Protein AF-A0A1H1MUI2-F1 (afdb_monomer_lite)

Structure (mmCIF, N/CA/C/O backbone):
data_AF-A0A1H1MUI2-F1
#
_entry.id   AF-A0A1H1MUI2-F1
#
loop_
_atom_site.group_PDB
_atom_site.id
_atom_site.type_symbol
_atom_site.label_atom_id
_atom_site.label_alt_id
_atom_site.label_comp_id
_atom_site.label_asym_id
_atom_site.label_entity_id
_atom_site.label_seq_id
_atom_site.pdbx_PDB_ins_code
_atom_site.Cartn_x
_atom_site.Cartn_y
_atom_site.Cartn_z
_atom_site.occupancy
_atom_site.B_iso_or_equiv
_atom_site.auth_seq_id
_atom_site.auth_comp_id
_atom_site.auth_asym_id
_atom_site.auth_atom_id
_atom_site.pdbx_PDB_model_num
ATOM 1 N N . MET A 1 1 ? 21.819 -6.830 -10.658 1.00 66.75 1 MET A N 1
ATOM 2 C CA . MET A 1 1 ? 20.712 -6.330 -11.510 1.00 66.75 1 MET A CA 1
ATOM 3 C C . MET A 1 1 ? 21.229 -5.212 -12.409 1.00 66.75 1 MET A C 1
ATOM 5 O O . MET A 1 1 ? 21.882 -4.307 -11.893 1.00 66.75 1 MET A O 1
ATOM 9 N N . SER A 1 2 ? 21.000 -5.280 -13.724 1.00 81.81 2 SER A N 1
ATOM 10 C CA . SER A 1 2 ? 21.414 -4.235 -14.678 1.00 81.81 2 SER A CA 1
ATOM 11 C C . SER A 1 2 ? 20.579 -2.957 -14.500 1.00 81.81 2 SER A C 1
ATOM 13 O O . SER A 1 2 ? 19.522 -2.986 -13.870 1.00 81.81 2 SER A O 1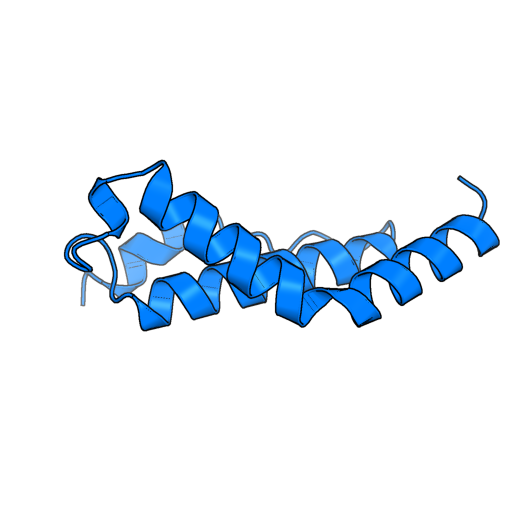
ATOM 15 N N . ARG A 1 3 ? 21.038 -1.814 -15.034 1.00 76.00 3 ARG A N 1
ATOM 16 C CA . ARG A 1 3 ? 20.259 -0.559 -15.006 1.00 76.00 3 ARG A CA 1
ATOM 17 C C . ARG A 1 3 ? 18.914 -0.711 -15.731 1.00 76.00 3 ARG A C 1
ATOM 19 O O . ARG A 1 3 ? 17.916 -0.228 -15.212 1.00 76.00 3 ARG A O 1
ATOM 26 N N . ALA A 1 4 ? 18.901 -1.428 -16.857 1.00 77.06 4 ALA A N 1
ATOM 27 C CA . ALA A 1 4 ? 17.687 -1.766 -17.602 1.00 77.06 4 ALA A CA 1
ATOM 28 C C . ALA A 1 4 ? 16.725 -2.621 -16.759 1.00 77.06 4 ALA A C 1
ATOM 30 O O . ALA A 1 4 ? 15.591 -2.213 -16.537 1.00 77.06 4 ALA A O 1
ATOM 31 N N . GLY A 1 5 ? 17.219 -3.702 -16.140 1.00 83.56 5 GLY A N 1
ATOM 32 C CA . GLY A 1 5 ? 16.394 -4.554 -15.275 1.00 83.56 5 GLY A CA 1
ATOM 33 C C . GLY A 1 5 ? 15.850 -3.842 -14.027 1.00 83.56 5 GLY A C 1
ATOM 34 O O . GLY A 1 5 ? 14.782 -4.187 -13.535 1.00 83.56 5 GLY A O 1
ATOM 35 N N . ARG A 1 6 ? 16.537 -2.807 -13.518 1.00 81.94 6 ARG A N 1
ATOM 36 C CA . ARG A 1 6 ? 16.001 -1.944 -12.444 1.00 81.94 6 ARG A CA 1
ATOM 37 C C . ARG A 1 6 ? 14.876 -1.029 -12.919 1.00 81.94 6 ARG A C 1
ATOM 39 O O . ARG A 1 6 ? 13.933 -0.799 -12.162 1.00 81.94 6 ARG A O 1
ATOM 46 N N . GLY A 1 7 ? 15.012 -0.479 -14.124 1.00 85.12 7 GLY A N 1
ATOM 47 C CA . GLY A 1 7 ? 13.985 0.354 -14.749 1.00 85.12 7 GLY A CA 1
ATOM 48 C C . GLY A 1 7 ? 12.699 -0.439 -14.943 1.00 85.12 7 GLY A C 1
ATOM 49 O O . GLY A 1 7 ? 11.665 -0.051 -14.409 1.00 85.12 7 GLY A O 1
ATOM 50 N N . GLU A 1 8 ? 12.810 -1.612 -15.567 1.00 88.62 8 GLU A N 1
ATOM 51 C CA . GLU A 1 8 ? 11.692 -2.537 -15.791 1.00 88.62 8 GLU A CA 1
ATOM 52 C C . GLU A 1 8 ? 11.012 -2.951 -14.481 1.00 88.62 8 GLU A C 1
ATOM 54 O O . GLU A 1 8 ? 9.790 -2.880 -14.364 1.00 88.62 8 GLU A O 1
ATOM 59 N N . LEU A 1 9 ? 11.792 -3.311 -13.452 1.00 87.31 9 LEU A N 1
ATOM 60 C CA . LEU A 1 9 ? 11.243 -3.647 -12.137 1.00 87.31 9 LEU A CA 1
ATOM 61 C C . LEU A 1 9 ? 10.499 -2.464 -11.503 1.00 87.31 9 LEU A C 1
ATOM 63 O O . LEU A 1 9 ? 9.439 -2.641 -10.905 1.00 87.31 9 LEU A O 1
ATOM 67 N N . THR A 1 10 ? 11.047 -1.255 -11.625 1.00 89.50 10 THR A N 1
ATOM 68 C CA . THR A 1 10 ? 10.433 -0.045 -11.068 1.00 89.50 10 THR A CA 1
ATOM 69 C C . THR A 1 10 ? 9.120 0.280 -11.775 1.00 89.50 10 THR A C 1
ATOM 71 O O . THR A 1 10 ? 8.139 0.608 -11.112 1.00 89.50 10 THR A O 1
ATOM 74 N N . GLU A 1 11 ? 9.073 0.188 -13.101 1.00 92.06 11 GLU A N 1
ATOM 75 C CA . GLU A 1 11 ? 7.852 0.413 -13.882 1.00 92.06 11 GLU A CA 1
ATOM 76 C C . GLU A 1 11 ? 6.790 -0.641 -13.574 1.00 92.06 11 GLU A C 1
ATOM 78 O O . GLU A 1 11 ? 5.643 -0.298 -13.279 1.00 92.06 11 GLU A O 1
ATOM 83 N N . TRP A 1 12 ? 7.192 -1.912 -13.534 1.00 92.62 12 TRP A N 1
ATOM 84 C CA . TRP A 1 12 ? 6.330 -3.019 -13.135 1.00 92.62 12 TRP A CA 1
ATOM 85 C C . TRP A 1 12 ? 5.732 -2.805 -11.738 1.00 92.62 12 TRP A C 1
ATOM 87 O O . TRP A 1 12 ? 4.525 -2.985 -11.549 1.00 92.62 12 TRP A O 1
ATOM 97 N N . ALA A 1 13 ? 6.553 -2.376 -10.773 1.00 91.19 13 ALA A N 1
ATOM 98 C CA . ALA A 1 13 ? 6.121 -2.132 -9.400 1.00 91.19 13 ALA A CA 1
ATOM 99 C C . ALA A 1 13 ? 5.190 -0.916 -9.304 1.00 91.19 13 ALA A C 1
ATOM 101 O O . ALA A 1 13 ? 4.187 -0.970 -8.598 1.00 91.19 13 ALA A O 1
ATOM 102 N N . ARG A 1 14 ? 5.466 0.164 -10.049 1.00 92.81 14 ARG A N 1
ATOM 103 C CA . ARG A 1 14 ? 4.596 1.352 -10.115 1.00 92.81 14 ARG A CA 1
ATOM 104 C C . ARG A 1 14 ? 3.218 1.023 -10.672 1.00 92.81 14 ARG A C 1
ATOM 106 O O . ARG A 1 14 ? 2.230 1.481 -10.109 1.00 92.81 14 ARG A O 1
ATOM 113 N N . ALA A 1 15 ? 3.153 0.219 -11.732 1.00 95.94 15 ALA A N 1
ATOM 114 C CA . ALA A 1 15 ? 1.890 -0.181 -12.350 1.00 95.94 15 ALA A CA 1
ATOM 115 C C . ALA A 1 15 ? 1.011 -1.026 -11.411 1.00 95.94 15 ALA A C 1
ATOM 117 O O . ALA A 1 15 ? -0.211 -0.959 -11.482 1.00 95.94 15 ALA A O 1
ATOM 118 N N . ARG A 1 16 ? 1.629 -1.805 -10.515 1.00 95.69 16 ARG A N 1
ATOM 119 C CA . ARG A 1 16 ? 0.935 -2.667 -9.543 1.00 95.69 16 ARG A CA 1
ATOM 120 C C . ARG A 1 16 ? 0.742 -2.034 -8.172 1.00 95.69 16 ARG A C 1
ATOM 122 O O . ARG A 1 16 ? 0.099 -2.636 -7.320 1.00 95.69 16 ARG A O 1
ATOM 129 N N . LEU A 1 17 ? 1.284 -0.841 -7.949 1.00 95.06 17 LEU A N 1
ATOM 130 C CA . LEU A 1 17 ? 1.331 -0.228 -6.629 1.00 95.06 17 LEU A CA 1
ATOM 131 C C . LEU A 1 17 ? -0.044 -0.090 -5.949 1.00 95.06 17 LEU A C 1
ATOM 133 O O . LEU A 1 17 ? -0.096 -0.389 -4.763 1.00 95.06 17 LEU A O 1
ATOM 137 N N . PRO A 1 18 ? -1.142 0.287 -6.638 1.00 95.50 18 PRO A N 1
ATOM 138 C CA . PRO A 1 18 ? -2.463 0.328 -6.005 1.00 95.50 18 PRO A CA 1
ATOM 139 C C . PRO A 1 18 ? -2.880 -1.028 -5.420 1.00 95.50 18 PRO A C 1
ATOM 141 O O . PRO A 1 18 ? -3.221 -1.105 -4.248 1.00 95.50 18 PRO A O 1
ATOM 144 N N . LEU A 1 19 ? -2.726 -2.106 -6.195 1.00 96.56 19 LEU A N 1
ATOM 145 C CA . LEU A 1 19 ? -3.054 -3.464 -5.747 1.00 96.56 19 LEU A CA 1
ATOM 146 C C . LEU A 1 19 ? -2.172 -3.899 -4.573 1.00 96.56 19 LEU A C 1
ATOM 148 O O . LEU A 1 19 ? -2.659 -4.459 -3.602 1.00 96.56 19 LEU A O 1
ATOM 152 N N . LEU A 1 20 ? -0.875 -3.588 -4.627 1.00 94.75 20 LEU A N 1
ATOM 153 C CA . LEU A 1 20 ? 0.054 -3.917 -3.545 1.00 94.75 20 LEU A CA 1
ATOM 154 C C . LEU A 1 20 ? -0.270 -3.179 -2.239 1.00 94.75 20 LEU A C 1
ATOM 156 O O . LEU A 1 20 ? 0.021 -3.705 -1.167 1.00 94.75 20 LEU A O 1
ATOM 160 N N . ILE A 1 21 ? -0.834 -1.970 -2.317 1.00 96.12 21 ILE A N 1
ATOM 161 C CA . ILE A 1 21 ? -1.283 -1.214 -1.142 1.00 96.12 21 ILE A CA 1
ATOM 162 C C . ILE A 1 21 ? -2.469 -1.921 -0.496 1.00 96.12 21 ILE A C 1
ATOM 164 O O . ILE A 1 21 ? -2.410 -2.198 0.703 1.00 96.12 21 ILE A O 1
ATOM 168 N N . ASP A 1 22 ? -3.482 -2.265 -1.287 1.00 97.06 22 ASP A N 1
ATOM 169 C CA . ASP A 1 22 ? -4.681 -2.951 -0.803 1.00 97.06 22 ASP A CA 1
ATOM 170 C C . ASP A 1 22 ? -4.334 -4.332 -0.229 1.00 97.06 22 ASP A C 1
ATOM 172 O O . ASP A 1 22 ? -4.734 -4.664 0.890 1.00 97.06 22 ASP A O 1
ATOM 176 N N . ASP A 1 23 ? -3.504 -5.102 -0.938 1.00 97.69 23 ASP A N 1
ATOM 177 C CA . ASP A 1 23 ? -3.049 -6.427 -0.513 1.00 97.69 23 ASP A CA 1
ATOM 178 C C . ASP A 1 23 ? -2.253 -6.356 0.794 1.00 97.69 23 ASP A C 1
ATOM 180 O O . ASP A 1 23 ? -2.479 -7.148 1.710 1.00 97.69 23 ASP A O 1
ATOM 184 N N . ALA A 1 24 ? -1.318 -5.406 0.911 1.00 95.88 24 ALA A N 1
ATOM 185 C CA . ALA A 1 24 ? -0.524 -5.232 2.124 1.00 95.88 24 ALA A CA 1
ATOM 186 C C . ALA A 1 24 ? -1.383 -4.759 3.302 1.00 95.88 24 ALA A C 1
ATOM 188 O O . ALA A 1 24 ? -1.190 -5.217 4.430 1.00 95.88 24 ALA A O 1
ATOM 189 N N . TYR A 1 25 ? -2.338 -3.866 3.052 1.00 97.19 25 TYR A N 1
ATOM 190 C CA . TYR A 1 25 ? -3.277 -3.399 4.058 1.00 97.19 25 TYR A CA 1
ATOM 191 C C . TYR A 1 25 ? -4.160 -4.544 4.571 1.00 97.19 25 TYR A C 1
ATOM 193 O O . TYR A 1 25 ? -4.191 -4.791 5.778 1.00 97.19 25 TYR A O 1
ATOM 201 N N . GLY A 1 26 ? -4.788 -5.308 3.673 1.00 96.81 26 GLY A N 1
ATOM 202 C CA . GLY A 1 26 ? -5.580 -6.490 4.025 1.00 96.81 26 GLY A CA 1
ATOM 203 C C . GLY A 1 26 ? -4.750 -7.526 4.782 1.00 96.81 26 GLY A C 1
ATOM 204 O O . GLY A 1 26 ? -5.118 -7.951 5.875 1.00 96.81 26 GLY A O 1
ATOM 205 N N . ALA A 1 27 ? -3.548 -7.826 4.286 1.00 97.31 27 ALA A N 1
ATOM 206 C CA . ALA A 1 27 ? -2.586 -8.709 4.937 1.00 97.31 27 ALA A CA 1
ATOM 207 C C . ALA A 1 27 ? -2.257 -8.309 6.385 1.00 97.31 27 ALA A C 1
ATOM 209 O O . ALA A 1 27 ? -2.059 -9.192 7.224 1.00 97.31 27 ALA A O 1
ATOM 210 N N . ILE A 1 28 ? -2.158 -7.009 6.678 1.00 95.31 28 ILE A N 1
ATOM 211 C CA . ILE A 1 28 ? -1.916 -6.494 8.032 1.00 95.31 28 ILE A CA 1
ATOM 212 C C . ILE A 1 28 ? -3.146 -6.712 8.914 1.00 95.31 28 ILE A C 1
ATOM 214 O O . ILE A 1 28 ? -2.998 -7.204 10.033 1.00 95.31 28 ILE A O 1
ATOM 218 N N . LEU A 1 29 ? -4.347 -6.390 8.428 1.00 95.94 29 LEU A N 1
ATOM 219 C CA . LEU A 1 29 ? -5.591 -6.575 9.188 1.00 95.94 29 LEU A CA 1
ATOM 220 C C . LEU A 1 29 ? -5.906 -8.053 9.459 1.00 95.94 29 LEU A C 1
ATOM 222 O O . LEU A 1 29 ? -6.477 -8.394 10.503 1.00 95.94 29 LEU A O 1
ATOM 226 N N . ASP A 1 30 ? -5.522 -8.932 8.539 1.00 95.88 30 ASP A N 1
ATOM 227 C CA . ASP A 1 30 ? -5.716 -10.373 8.661 1.00 95.88 30 ASP A CA 1
ATOM 228 C C . ASP A 1 30 ? -4.755 -10.984 9.678 1.00 95.88 30 ASP A C 1
ATOM 230 O O . ASP A 1 30 ? -5.174 -11.773 10.524 1.00 95.88 30 ASP A O 1
ATOM 234 N N . ARG A 1 31 ? -3.473 -10.599 9.631 1.00 95.38 31 ARG A N 1
ATOM 235 C CA . ARG A 1 31 ? -2.411 -11.226 10.435 1.00 95.38 31 ARG A CA 1
ATOM 236 C C . ARG A 1 31 ? -2.170 -10.567 11.788 1.00 95.38 31 ARG A C 1
ATOM 238 O O . ARG A 1 31 ? -1.622 -11.214 12.675 1.00 95.38 31 ARG A O 1
ATOM 245 N N . ILE A 1 32 ? -2.523 -9.293 11.951 1.00 92.06 32 ILE A N 1
ATOM 246 C CA . ILE A 1 32 ? -2.231 -8.522 13.163 1.00 92.06 32 ILE A CA 1
ATOM 247 C C . ILE A 1 32 ? -3.537 -7.977 13.742 1.00 92.06 32 ILE A C 1
ATOM 249 O O . ILE A 1 32 ? -3.981 -6.871 13.432 1.00 92.06 32 ILE A O 1
ATOM 253 N N . GLU A 1 33 ? -4.134 -8.756 14.643 1.00 89.69 33 GLU A N 1
ATOM 254 C CA . GLU A 1 33 ? -5.457 -8.486 15.224 1.00 89.69 33 GLU A CA 1
ATOM 255 C C . GLU A 1 33 ? -5.589 -7.091 15.859 1.00 89.69 33 GLU A C 1
ATOM 257 O O . GLU A 1 33 ? -6.653 -6.474 15.793 1.00 89.69 33 GLU A O 1
ATOM 262 N N . LEU A 1 34 ? -4.497 -6.557 16.420 1.00 88.62 34 LEU A N 1
ATOM 263 C CA . LEU A 1 34 ? -4.442 -5.234 17.057 1.00 88.62 34 LEU A CA 1
ATOM 264 C C . LEU A 1 34 ? -4.839 -4.079 16.123 1.00 88.62 34 LEU A C 1
ATOM 266 O O . LEU A 1 34 ? -5.343 -3.056 16.591 1.00 88.62 34 LEU A O 1
ATOM 270 N N . TYR A 1 35 ? -4.614 -4.227 14.817 1.00 89.12 35 TYR A N 1
ATOM 271 C CA . TYR A 1 35 ? -4.926 -3.201 13.825 1.00 89.12 35 TYR A CA 1
ATOM 272 C C . TYR A 1 35 ? -6.378 -3.265 13.338 1.00 89.12 35 TYR A C 1
ATOM 274 O O . TYR A 1 35 ? -6.942 -2.231 12.985 1.00 89.12 35 TYR A O 1
ATOM 282 N N . ARG A 1 36 ? -7.019 -4.441 13.388 1.00 90.12 36 ARG A N 1
ATOM 283 C CA . ARG A 1 36 ? -8.354 -4.687 12.812 1.00 90.12 36 ARG A CA 1
ATOM 284 C C . ARG A 1 36 ? -9.449 -3.810 13.405 1.00 90.12 36 ARG A C 1
ATOM 286 O O . ARG A 1 36 ? -10.360 -3.391 12.703 1.00 90.12 36 ARG A O 1
ATOM 293 N N . SER A 1 37 ? -9.368 -3.526 14.701 1.00 90.00 37 SER A N 1
ATOM 294 C CA . SER A 1 37 ? -10.419 -2.781 15.394 1.00 90.00 37 SER A CA 1
ATOM 295 C C . SER A 1 37 ? -10.302 -1.263 15.251 1.00 90.00 37 SER A C 1
ATOM 297 O O . SER A 1 37 ? -11.090 -0.550 15.865 1.00 90.00 37 SER A O 1
ATOM 299 N N . GLY A 1 38 ? -9.263 -0.750 14.587 1.00 86.38 38 GLY A N 1
ATOM 300 C CA . GLY A 1 38 ? -8.991 0.687 14.528 1.00 86.38 38 GLY A CA 1
ATOM 301 C C . GLY A 1 38 ? -8.629 1.336 15.878 1.00 86.38 38 GLY A C 1
ATOM 302 O O . GLY A 1 38 ? -8.470 2.550 15.961 1.00 86.38 38 GLY A O 1
ATOM 303 N N . ARG A 1 39 ? -8.498 0.549 16.960 1.00 86.88 39 ARG A N 1
ATOM 304 C CA . ARG A 1 39 ? -8.242 1.075 18.318 1.00 86.88 39 ARG A CA 1
ATOM 305 C C . ARG A 1 39 ? -6.792 1.505 18.490 1.00 86.88 39 ARG A C 1
ATOM 307 O O . ARG A 1 39 ? -6.519 2.528 19.108 1.00 8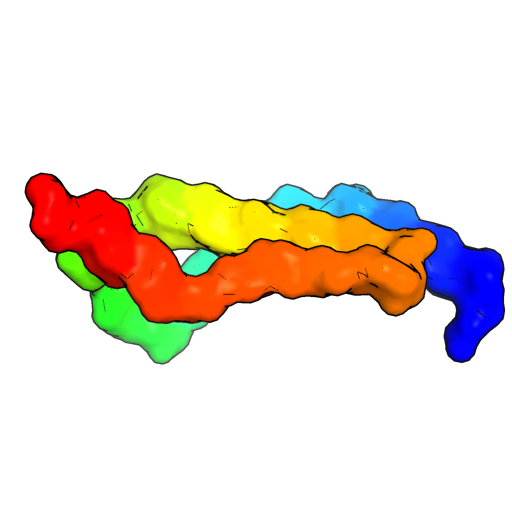6.88 39 ARG A O 1
ATOM 314 N N . LEU A 1 40 ? -5.860 0.726 17.935 1.00 86.81 40 LEU A N 1
ATOM 315 C CA . LEU A 1 40 ? -4.439 1.055 17.984 1.00 86.81 40 LEU A CA 1
ATOM 316 C C . LEU A 1 40 ? -4.083 2.184 17.015 1.00 86.81 40 LEU A C 1
ATOM 318 O O . LEU A 1 40 ? -3.167 2.945 17.303 1.00 86.81 40 LEU A O 1
ATOM 322 N N . VAL A 1 41 ? -4.773 2.299 15.879 1.00 88.00 41 VAL A N 1
ATOM 323 C CA . VAL A 1 41 ? -4.633 3.346 14.849 1.00 88.00 41 VAL A CA 1
ATOM 324 C C . VAL A 1 41 ? -5.918 3.447 14.045 1.00 88.00 41 VAL A C 1
ATOM 326 O O . VAL A 1 41 ? -6.471 2.396 13.726 1.00 88.00 41 VAL A O 1
ATOM 329 N N . PRO A 1 42 ? -6.390 4.659 13.692 1.00 92.94 42 PRO A N 1
ATOM 330 C CA . PRO A 1 42 ? -7.471 4.792 12.729 1.00 92.94 42 PRO A CA 1
ATOM 331 C C . PRO A 1 42 ? -7.141 4.022 11.448 1.00 92.94 42 PRO A C 1
ATOM 333 O O . PRO A 1 42 ? -6.014 4.076 10.952 1.00 92.94 42 PRO A O 1
ATOM 336 N N . LEU A 1 43 ? -8.119 3.295 10.917 1.00 92.75 43 LEU A N 1
ATOM 337 C C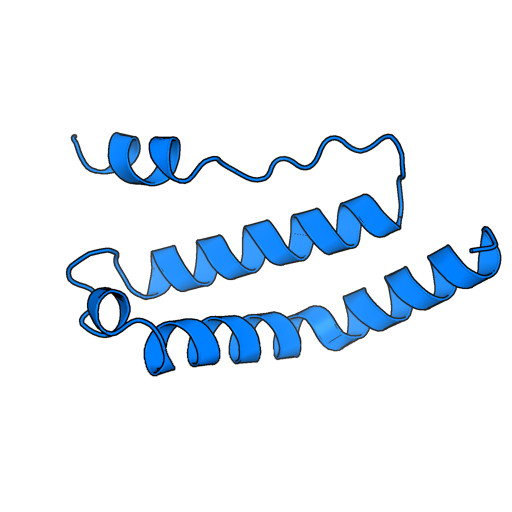A . LEU A 1 43 ? -7.923 2.440 9.746 1.00 92.75 43 LEU A CA 1
ATOM 338 C C . LEU A 1 43 ? -7.437 3.232 8.521 1.00 92.75 43 LEU A C 1
ATOM 340 O O . LEU A 1 43 ? -6.571 2.745 7.795 1.00 92.75 43 LEU A O 1
ATOM 344 N N . ASP A 1 44 ? -7.900 4.473 8.369 1.00 92.31 44 ASP A N 1
ATOM 345 C CA . ASP A 1 44 ? -7.467 5.389 7.309 1.00 92.31 44 ASP A CA 1
ATOM 346 C C . ASP A 1 44 ? -6.001 5.823 7.462 1.00 92.31 44 ASP A C 1
ATOM 348 O O . ASP A 1 44 ? -5.265 5.928 6.479 1.00 92.31 44 ASP A O 1
ATOM 352 N N . ASP A 1 45 ? -5.546 6.044 8.699 1.00 91.19 45 ASP A N 1
ATOM 353 C CA . ASP A 1 45 ? -4.153 6.403 8.982 1.00 91.19 45 ASP A CA 1
ATOM 354 C C . ASP A 1 45 ? -3.215 5.215 8.746 1.00 91.19 45 ASP A C 1
ATOM 356 O O . ASP A 1 45 ? -2.101 5.391 8.246 1.00 91.19 45 ASP A O 1
ATOM 360 N N . LEU A 1 46 ? -3.665 3.997 9.065 1.00 92.69 46 LEU A N 1
ATOM 361 C CA . LEU A 1 46 ? -2.939 2.774 8.732 1.00 92.69 46 LEU A CA 1
ATOM 362 C C . LEU A 1 46 ? -2.812 2.608 7.218 1.00 92.69 46 LEU A C 1
ATOM 364 O O . LEU A 1 46 ? -1.705 2.400 6.727 1.00 92.69 46 LEU A O 1
ATOM 368 N N . HIS A 1 47 ? -3.918 2.751 6.486 1.00 95.19 47 HIS A N 1
ATOM 369 C CA . HIS A 1 47 ? -3.926 2.668 5.028 1.00 95.19 47 HIS A CA 1
ATOM 370 C C . HIS A 1 47 ? -2.968 3.696 4.406 1.00 95.19 47 HIS A C 1
ATOM 372 O O . HIS A 1 47 ? -2.093 3.347 3.613 1.00 95.19 47 HIS A O 1
ATOM 378 N N . ARG A 1 48 ? -3.037 4.956 4.855 1.00 93.31 48 ARG A N 1
ATOM 379 C CA . ARG A 1 48 ? -2.125 6.027 4.421 1.00 93.31 48 ARG A CA 1
ATOM 380 C C . ARG A 1 48 ? -0.661 5.706 4.726 1.00 93.31 48 ARG A C 1
ATOM 382 O O . ARG A 1 48 ? 0.221 6.007 3.922 1.00 93.31 48 ARG A O 1
ATOM 389 N N . SER A 1 49 ? -0.383 5.095 5.877 1.00 92.12 49 SER A N 1
ATOM 390 C CA . SER A 1 49 ? 0.972 4.681 6.245 1.00 92.12 49 SER A CA 1
ATOM 391 C C . SER A 1 49 ? 1.498 3.564 5.341 1.00 92.12 49 SER A C 1
ATOM 393 O O . SER A 1 49 ? 2.646 3.632 4.897 1.00 92.12 49 SER A O 1
ATOM 395 N N . VAL A 1 50 ? 0.672 2.562 5.025 1.00 94.12 50 VAL A N 1
ATOM 396 C CA . VAL A 1 50 ? 1.015 1.489 4.076 1.00 94.12 50 VAL A CA 1
ATOM 397 C C . VAL A 1 50 ? 1.327 2.079 2.703 1.00 94.12 50 VAL A C 1
ATOM 399 O O . VAL A 1 50 ? 2.393 1.805 2.147 1.00 94.12 50 VAL A O 1
ATOM 402 N N . GLU A 1 51 ? 0.467 2.967 2.203 1.00 95.12 51 GLU A N 1
ATOM 403 C CA . GLU A 1 51 ? 0.674 3.670 0.938 1.00 95.12 51 GLU A CA 1
ATOM 404 C C . GLU A 1 51 ? 2.006 4.429 0.911 1.00 95.12 51 GLU A C 1
ATOM 406 O O . GLU A 1 51 ? 2.798 4.277 -0.025 1.00 95.12 51 GLU A O 1
ATOM 411 N N . GLN A 1 52 ? 2.287 5.231 1.939 1.00 92.94 52 GLN A N 1
ATOM 412 C CA . GLN A 1 52 ? 3.500 6.042 1.988 1.00 92.94 52 GLN A CA 1
ATOM 413 C C . GLN A 1 52 ? 4.769 5.181 2.025 1.00 92.94 52 GLN A C 1
ATOM 415 O O . GLN A 1 52 ? 5.754 5.491 1.342 1.00 92.94 52 GLN A O 1
ATOM 420 N N . ASN A 1 53 ? 4.748 4.084 2.783 1.00 92.19 53 ASN A N 1
ATOM 421 C CA . ASN A 1 53 ? 5.881 3.170 2.878 1.00 92.19 53 ASN A CA 1
ATOM 422 C C . ASN A 1 53 ? 6.127 2.438 1.553 1.00 92.19 53 ASN A C 1
ATOM 424 O O . ASN A 1 53 ? 7.259 2.425 1.068 1.00 92.19 53 ASN A O 1
ATOM 428 N N . LEU A 1 54 ? 5.084 1.899 0.915 1.00 92.25 54 LEU A N 1
ATOM 429 C CA . LEU A 1 54 ? 5.225 1.200 -0.366 1.00 92.25 54 LEU A CA 1
ATOM 430 C C . LEU A 1 54 ? 5.665 2.142 -1.492 1.00 92.25 54 LEU A C 1
ATOM 432 O O . LEU A 1 54 ? 6.566 1.800 -2.260 1.00 92.25 54 LEU A O 1
ATOM 436 N N . ARG A 1 55 ? 5.127 3.368 -1.548 1.00 91.38 55 ARG A N 1
ATOM 437 C CA . ARG A 1 55 ? 5.611 4.410 -2.471 1.00 91.38 55 ARG A CA 1
ATOM 438 C C . ARG A 1 55 ? 7.096 4.707 -2.263 1.00 91.38 55 ARG A C 1
ATOM 440 O O . ARG A 1 55 ? 7.826 4.840 -3.243 1.00 91.38 55 ARG A O 1
ATOM 447 N N . SER A 1 56 ? 7.546 4.784 -1.011 1.00 87.94 56 SER A N 1
ATOM 448 C CA . SER A 1 56 ? 8.953 5.041 -0.678 1.00 87.94 56 SER A CA 1
ATOM 449 C C . SER A 1 56 ? 9.867 3.888 -1.099 1.00 87.94 56 SER A C 1
ATOM 451 O O . SER A 1 56 ? 10.936 4.131 -1.656 1.00 87.94 56 SER A O 1
ATOM 453 N N . ILE A 1 57 ? 9.429 2.641 -0.913 1.00 87.50 57 ILE A N 1
ATOM 454 C CA . ILE A 1 57 ? 10.163 1.445 -1.350 1.00 87.50 57 ILE A CA 1
ATOM 455 C C . ILE A 1 57 ? 10.310 1.426 -2.877 1.00 87.50 57 ILE A C 1
ATOM 457 O O . ILE A 1 57 ? 11.421 1.282 -3.384 1.00 87.50 57 ILE A O 1
ATOM 461 N N . VAL A 1 58 ? 9.223 1.654 -3.620 1.00 89.19 58 VAL A N 1
ATOM 462 C CA . VAL A 1 58 ? 9.253 1.712 -5.095 1.00 89.19 58 VAL A CA 1
ATOM 463 C C . VAL A 1 58 ? 10.064 2.909 -5.610 1.00 89.19 58 VAL A C 1
ATOM 465 O O . VAL A 1 58 ? 10.681 2.852 -6.672 1.00 89.19 58 VAL A O 1
ATOM 468 N N . ALA A 1 59 ? 10.110 4.020 -4.874 1.00 85.50 59 ALA A N 1
ATOM 469 C CA . ALA A 1 59 ? 10.991 5.133 -5.218 1.00 85.50 59 ALA A CA 1
ATOM 470 C C . ALA A 1 59 ? 12.476 4.768 -5.032 1.00 85.50 59 ALA A C 1
ATOM 472 O O . ALA A 1 59 ? 13.303 5.137 -5.870 1.00 85.50 59 ALA A O 1
ATOM 473 N N . ALA A 1 60 ? 12.807 4.008 -3.985 1.00 84.38 60 ALA A N 1
ATOM 474 C CA . ALA A 1 60 ? 14.170 3.564 -3.710 1.00 84.38 60 ALA A CA 1
ATOM 475 C C . ALA A 1 60 ? 14.693 2.551 -4.744 1.00 84.38 60 ALA A C 1
ATOM 477 O O . ALA A 1 60 ? 15.876 2.579 -5.078 1.00 84.38 60 ALA A O 1
ATOM 478 N N . THR A 1 61 ? 13.836 1.716 -5.347 1.00 82.56 61 THR A N 1
ATOM 479 C CA . THR A 1 61 ? 14.276 0.805 -6.428 1.00 82.56 61 THR A CA 1
ATOM 480 C C . THR A 1 61 ? 14.765 1.554 -7.671 1.00 82.56 61 THR A C 1
ATOM 482 O O . THR A 1 61 ? 15.630 1.056 -8.395 1.00 82.56 61 THR A O 1
ATOM 485 N N . ALA A 1 62 ? 14.257 2.770 -7.895 1.00 79.81 62 ALA A N 1
ATOM 486 C CA . ALA A 1 62 ? 14.658 3.637 -9.000 1.00 79.81 62 ALA A CA 1
ATOM 487 C C . ALA A 1 62 ? 15.979 4.382 -8.734 1.00 79.81 62 ALA A C 1
ATOM 489 O O . ALA A 1 62 ? 16.648 4.821 -9.672 1.00 79.81 62 ALA A O 1
ATOM 490 N N . ARG A 1 63 ? 16.341 4.571 -7.459 1.00 78.00 63 ARG A N 1
ATOM 491 C CA . ARG A 1 63 ? 17.435 5.438 -7.011 1.00 78.00 63 ARG A CA 1
ATOM 492 C C . ARG A 1 63 ? 18.198 4.749 -5.871 1.00 78.00 63 ARG A C 1
ATOM 494 O O . ARG A 1 63 ? 17.784 4.880 -4.726 1.00 78.00 63 ARG A O 1
ATOM 501 N N . PRO A 1 64 ? 19.309 4.048 -6.152 1.00 65.94 64 PRO A N 1
ATOM 502 C CA . PRO A 1 64 ? 20.045 3.302 -5.127 1.00 65.94 64 PRO A CA 1
ATOM 503 C C . PRO A 1 64 ? 20.593 4.185 -3.993 1.00 65.94 64 PRO A C 1
ATOM 505 O O . PRO A 1 64 ? 20.747 3.702 -2.879 1.00 65.94 64 PRO A O 1
ATOM 508 N N . ASP A 1 65 ? 20.806 5.479 -4.248 1.00 71.31 65 ASP A N 1
ATOM 509 C CA . ASP A 1 65 ? 21.269 6.447 -3.241 1.00 71.31 65 ASP A CA 1
ATOM 510 C C . ASP A 1 65 ? 20.110 7.101 -2.463 1.00 71.31 65 ASP A C 1
ATOM 512 O O . ASP A 1 65 ? 20.306 8.026 -1.673 1.00 71.31 65 ASP A O 1
ATOM 516 N N . PHE A 1 66 ? 18.868 6.683 -2.720 1.00 69.38 66 PHE A N 1
ATOM 517 C CA . PHE A 1 66 ? 17.698 7.208 -2.032 1.00 69.38 66 PHE A CA 1
ATOM 518 C C . PHE A 1 66 ? 17.608 6.590 -0.641 1.00 69.38 66 PHE A C 1
ATOM 520 O O . PHE A 1 66 ? 17.311 5.405 -0.486 1.00 69.38 66 PHE A O 1
ATOM 527 N N . SER A 1 67 ? 17.837 7.416 0.379 1.00 65.88 67 SER A N 1
ATOM 528 C CA . SER A 1 67 ? 17.546 7.030 1.753 1.00 65.88 67 SER A CA 1
ATOM 529 C C . SER A 1 67 ? 16.053 6.757 1.877 1.00 65.88 67 SER A C 1
ATOM 531 O O . SER A 1 67 ? 15.214 7.623 1.617 1.00 65.88 67 SER A O 1
ATOM 533 N N . LEU A 1 68 ? 15.728 5.525 2.246 1.00 65.81 68 LEU A N 1
ATOM 534 C CA . LEU A 1 68 ? 14.378 5.124 2.568 1.00 65.81 68 LEU A CA 1
ATOM 535 C C . LEU A 1 68 ? 13.900 5.987 3.739 1.00 65.81 68 LEU A C 1
ATOM 537 O O . LEU A 1 68 ? 14.288 5.766 4.883 1.00 65.81 68 LEU A O 1
ATOM 541 N N . GLY A 1 69 ? 13.011 6.941 3.461 1.00 59.28 69 GLY A N 1
ATOM 542 C CA . GLY A 1 69 ? 12.229 7.659 4.470 1.00 59.28 69 GLY A CA 1
ATOM 543 C C . GLY A 1 69 ? 11.221 6.750 5.183 1.00 59.28 69 GLY A C 1
ATOM 544 O O . GLY A 1 69 ? 10.113 7.187 5.486 1.00 59.28 69 GLY A O 1
ATOM 545 N N . LEU A 1 70 ? 11.581 5.479 5.405 1.00 57.84 70 LEU A N 1
ATOM 546 C CA . LEU A 1 70 ? 10.843 4.546 6.237 1.00 57.84 70 LEU A CA 1
ATOM 547 C C . LEU A 1 70 ? 10.748 5.194 7.602 1.00 57.84 70 LEU A C 1
ATOM 549 O O . LEU A 1 70 ? 11.741 5.392 8.303 1.00 57.84 70 LEU A O 1
ATOM 553 N N . THR A 1 71 ? 9.539 5.613 7.937 1.00 53.88 71 THR A N 1
ATOM 554 C CA . THR A 1 71 ? 9.315 6.286 9.199 1.00 53.88 71 THR A CA 1
ATOM 555 C C . THR A 1 71 ? 9.417 5.211 10.279 1.00 53.88 71 THR A C 1
ATOM 557 O O . THR A 1 71 ? 8.650 4.247 10.229 1.00 53.88 71 THR A O 1
ATOM 560 N N . PRO A 1 72 ? 10.350 5.308 11.246 1.00 46.75 72 PRO A N 1
ATOM 561 C CA . PRO A 1 72 ? 10.389 4.353 12.341 1.00 46.75 72 PRO A CA 1
ATOM 562 C C . PRO A 1 72 ? 9.040 4.394 13.056 1.00 46.75 72 PRO A C 1
ATOM 564 O O . PRO A 1 72 ? 8.518 5.487 13.302 1.00 46.75 72 PRO A O 1
ATOM 567 N N . ALA A 1 73 ? 8.502 3.228 13.430 1.00 51.41 73 ALA A N 1
ATOM 568 C CA . ALA A 1 73 ? 7.225 3.091 14.144 1.00 51.41 73 ALA A CA 1
ATOM 569 C C . ALA A 1 73 ? 7.086 4.053 15.351 1.00 51.41 73 ALA A C 1
ATOM 571 O O . ALA A 1 73 ? 5.986 4.441 15.740 1.00 51.41 73 ALA A O 1
ATO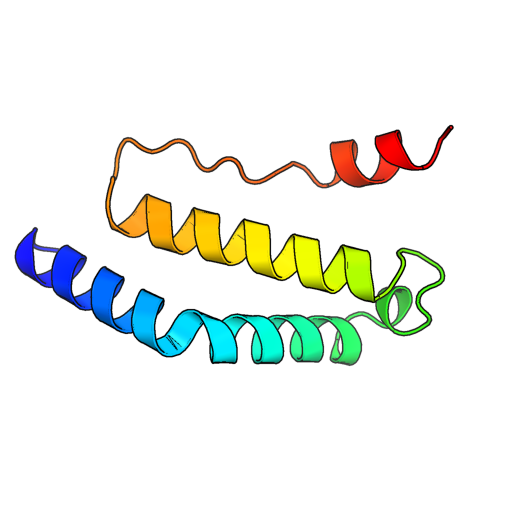M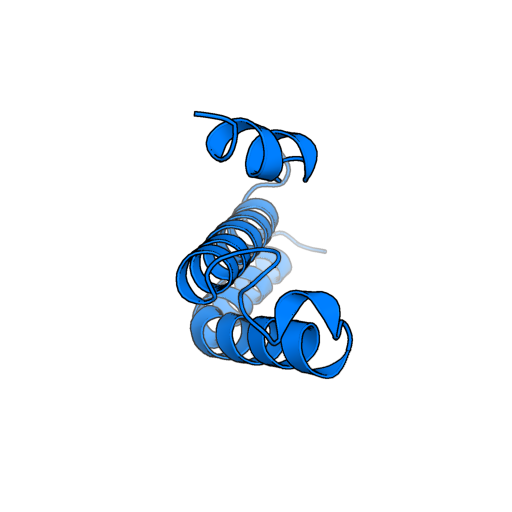 572 N N . HIS A 1 74 ? 8.217 4.508 15.898 1.00 41.16 74 HIS A N 1
ATOM 573 C CA . HIS A 1 74 ? 8.315 5.475 16.984 1.00 41.16 74 HIS A CA 1
ATOM 574 C C . HIS A 1 74 ? 7.761 6.886 16.686 1.00 41.16 74 HIS A C 1
ATOM 576 O O . HIS A 1 74 ? 7.369 7.581 17.624 1.00 41.16 74 HIS A O 1
ATOM 582 N N . GLN A 1 75 ? 7.699 7.344 15.426 1.00 44.31 75 GLN A N 1
ATOM 583 C CA . GLN A 1 75 ? 7.081 8.645 15.101 1.00 44.31 75 GLN A CA 1
ATOM 584 C C . GLN A 1 75 ? 5.554 8.567 14.980 1.00 44.31 75 GLN A C 1
ATOM 586 O O . GLN A 1 75 ? 4.871 9.553 15.265 1.00 44.31 75 GLN A O 1
ATOM 591 N N . THR A 1 76 ? 5.001 7.405 14.633 1.00 50.84 76 THR A N 1
ATOM 592 C CA . THR A 1 76 ? 3.552 7.204 14.486 1.00 50.84 76 THR A CA 1
ATOM 593 C C . THR A 1 76 ? 2.827 7.239 15.837 1.00 50.84 76 THR A C 1
ATOM 595 O O . THR A 1 76 ? 1.683 7.680 15.904 1.00 50.84 76 THR A O 1
ATOM 598 N N . GLY A 1 77 ? 3.502 6.851 16.929 1.00 44.19 77 GLY A N 1
ATOM 599 C CA . GLY A 1 77 ? 2.987 6.992 18.299 1.00 44.19 77 GLY A CA 1
ATOM 600 C C . GLY A 1 77 ? 3.067 8.421 18.849 1.00 44.19 77 GLY A C 1
ATOM 601 O O . GLY A 1 77 ? 2.194 8.849 19.598 1.00 44.19 77 GLY A O 1
ATOM 602 N N . ARG A 1 78 ? 4.070 9.207 18.433 1.00 40.62 78 ARG A N 1
ATOM 603 C CA . ARG A 1 78 ? 4.311 10.550 18.991 1.00 40.62 78 ARG A CA 1
ATOM 604 C C . ARG A 1 78 ? 3.317 11.608 18.505 1.00 40.62 78 ARG A C 1
ATOM 606 O O . ARG A 1 78 ? 3.096 12.585 19.204 1.00 40.62 78 ARG A O 1
ATOM 613 N N . ARG A 1 79 ? 2.671 11.396 17.351 1.00 48.97 79 ARG A N 1
ATOM 614 C CA . ARG A 1 79 ? 1.570 12.253 16.870 1.00 48.97 79 ARG A CA 1
ATOM 615 C C . ARG A 1 79 ? 0.225 12.007 17.566 1.00 48.97 79 ARG A C 1
ATOM 617 O O . ARG A 1 79 ? -0.699 12.765 17.311 1.00 48.97 79 ARG A O 1
ATOM 624 N N . ARG A 1 80 ? 0.104 10.982 18.420 1.00 47.94 80 ARG A N 1
ATOM 625 C CA . ARG A 1 80 ? -1.139 10.674 19.160 1.00 47.94 80 ARG A CA 1
ATOM 626 C C . ARG A 1 80 ? -1.078 10.983 20.652 1.00 47.94 80 ARG A C 1
ATOM 628 O O . ARG A 1 80 ? -2.012 10.661 21.371 1.00 47.94 80 ARG A O 1
ATOM 635 N N . ALA A 1 81 ? 0.021 11.583 21.101 1.00 38.69 81 ALA A N 1
ATOM 636 C CA . ALA A 1 81 ? 0.191 12.076 22.464 1.00 38.69 81 ALA A CA 1
ATOM 637 C C . ALA A 1 81 ? -0.101 13.587 22.584 1.00 38.69 81 ALA A C 1
ATOM 639 O O . ALA A 1 81 ? 0.411 14.221 23.502 1.00 38.69 81 ALA A O 1
ATOM 640 N N . ASN A 1 82 ? -0.892 14.146 21.659 1.00 39.22 82 ASN A N 1
ATOM 641 C CA . ASN A 1 82 ? -1.425 15.506 21.745 1.00 39.22 82 ASN A CA 1
ATOM 642 C C . ASN A 1 82 ? -2.945 15.455 21.850 1.00 39.22 82 ASN A C 1
ATOM 644 O O . ASN A 1 82 ? -3.541 14.728 21.023 1.00 39.22 82 ASN A O 1
#

Organism: NCBI:txid117157

Sequence (82 aa):
MSRAGRGELTEWARARLPLLIDDAYGAILDRIELYRSGRLVPLDDLHRSVEQNLRSIVAATARPDFSLGLTPAHQTGRRRAN

Radius of gyration: 14.89 Å; chains: 1; bounding box: 32×27×40 Å

InterPro doma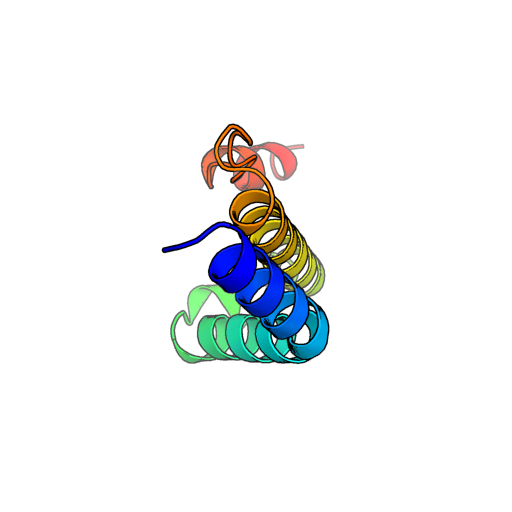ins:
  IPR025751 RsbT co-antagonist protein RsbRD, N-terminal domain [PF14361] (20-81)

pLDDT: mean 81.55, std 17.4, range [38.69, 97.69]

Secondary structure (DSSP, 8-state):
--HHHHHHHHHHHHHHHHHHHHHHHHHHHHH-HHHHTSSSS-HHHHHHHHHHHHHHHHHHHH-TT-------HHHHHHTT--

Foldseek 3Di:
DDLVVLVVVLVVLVVCLVVQLVVVLVVCVVPPVVPVVCPVHNSVVSSVLSSLQSVLVSVCSNPVPRDRPNPPPVVVVVVVVD